Protein AF-B0XLN5-F1 (afdb_monomer)

Solvent-accessible surface area (backbone atoms only — not comparable to full-atom values): 10573 Å² total; per-residue (Å²): 137,91,81,89,83,85,83,87,78,80,90,74,92,75,86,76,77,90,70,95,70,86,78,86,70,82,76,74,78,75,80,74,68,80,79,77,82,60,81,77,62,86,59,53,99,56,68,12,74,90,28,77,62,32,32,32,46,56,42,54,36,22,39,23,48,15,54,87,43,38,68,45,84,66,38,72,38,52,72,85,19,41,14,26,28,77,42,96,88,76,28,31,47,64,28,66,40,49,32,87,88,41,62,81,46,66,78,57,90,73,46,91,51,63,35,50,37,75,36,63,89,41,54,41,28,31,30,42,19,40,95,82,41,48,67,43,82,47,72,43,61,94,69,26,28,58,44,81,43,102,56,55,86,43,78,45,66,42,54,73,81,67,66,76,79,79,82,82,125

Mean predicted aligned error: 18.27 Å

InterPro domains:
  IPR002557 Chitin binding dom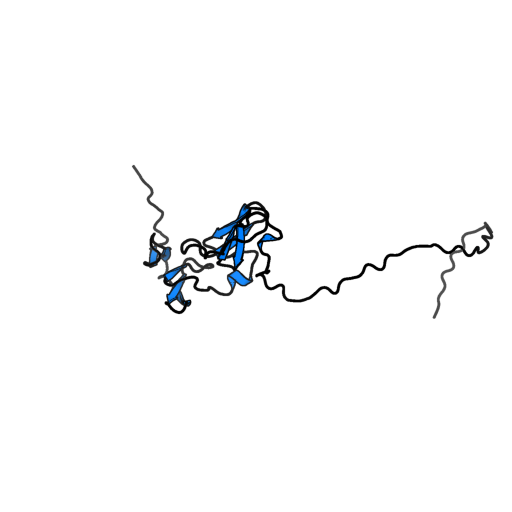ain [PF01607] (111-151)
  IPR002557 Chitin binding domain [PS50940] (108-157)
  IPR002557 Chitin binding domain [SM00494] (109-159)
  IPR036508 Chitin binding domain superfamily [SSF57625] (105-151)

Foldseek 3Di:
DDDDDDDDDDDDDDDDDDDDDDDPPPPPPPPPDPPPPDPPPLQPPQQLPVPEQAKEDNDQFWIFGAHRSDTDPIDGADQCFRGWEADPPHGIDGHLATHPVPVVSQPDDWQPAAAKHARRPDQQKIWGQDRVRDTDIDGDDPQWGWDQDPDRRDIDTDGPPPDPDPPDD

Sequence (169 aa):
MRQLVAVIFGVLCVAIATTSGQVLGSDDPGEVEPGDSTPENPFDENACEKSENVPVCTDCTKITVCLNKKALPAKSCPADAPYCISSLDSGAYCSGQPDPERQQCQDKFQCTSEGYFPDPNDCHYYYLCDSSLKPSKYDCMPGYVFDLKTNAASARCLPTTAKAGLLQV

Organism: Culex quinquefasciatus (NCBI:txid7176)

Secondary structure (DSSP, 8-state):
-----------------------------------------SS-TTTTSS-SSSEEEEETTEEEEEETTEEPPPEEPPTTS-EEE--TTT--EEESS--TT-GGGTS----SSSEEEE-SS-TTEEEEE-TT--EEEEEPPTTEEEEE-SSTT-EEEEETT--S-----

pLDDT: mean 71.6, std 17.81, range [35.16, 92.69]

Structure (mmCIF, N/CA/C/O backbone):
data_AF-B0XLN5-F1
#
_entry.id   AF-B0XLN5-F1
#
loop_
_atom_site.group_PDB
_atom_site.id
_atom_site.type_symbol
_atom_site.label_atom_id
_atom_site.label_alt_id
_atom_site.label_comp_id
_atom_site.label_asym_id
_atom_site.label_entity_id
_atom_site.label_seq_id
_atom_site.pdbx_PDB_ins_code
_atom_site.Cartn_x
_atom_site.Cartn_y
_atom_site.Cartn_z
_atom_site.occupancy
_atom_site.B_iso_or_equiv
_atom_site.auth_seq_id
_atom_site.auth_comp_id
_atom_site.auth_asym_id
_atom_site.auth_atom_id
_atom_site.pdbx_PDB_model_num
ATOM 1 N N . MET A 1 1 ? 57.997 -28.698 21.925 1.00 44.09 1 MET A N 1
ATOM 2 C CA . MET A 1 1 ? 58.491 -30.010 22.406 1.00 44.09 1 MET A CA 1
ATOM 3 C C . MET A 1 1 ? 57.649 -31.100 21.732 1.00 44.09 1 MET A C 1
ATOM 5 O O . MET A 1 1 ? 56.595 -31.425 22.239 1.00 44.09 1 MET A O 1
ATOM 9 N N . ARG A 1 2 ? 57.809 -31.361 20.426 1.00 39.28 2 ARG A N 1
ATOM 10 C CA . ARG A 1 2 ? 58.615 -32.436 19.795 1.00 39.28 2 ARG A CA 1
ATOM 11 C C . ARG A 1 2 ? 58.443 -33.839 20.421 1.00 39.28 2 ARG A C 1
ATOM 13 O O . ARG A 1 2 ? 59.247 -34.225 21.257 1.00 39.28 2 ARG A O 1
ATOM 20 N N . GLN A 1 3 ? 57.460 -34.597 19.927 1.00 41.56 3 GLN A N 1
ATOM 21 C CA . GLN A 1 3 ? 57.461 -36.069 19.805 1.00 41.56 3 GLN A CA 1
ATOM 22 C C . GLN A 1 3 ? 56.827 -36.378 18.427 1.00 41.56 3 GLN A C 1
ATOM 24 O O . GLN A 1 3 ? 55.703 -35.954 18.195 1.00 41.56 3 GLN A O 1
ATOM 29 N N . LEU A 1 4 ? 57.559 -36.736 17.362 1.00 46.72 4 LEU A N 1
ATOM 30 C CA . LEU A 1 4 ? 58.177 -38.026 16.994 1.00 46.72 4 LEU A CA 1
ATOM 31 C C . LEU A 1 4 ? 57.186 -39.199 16.910 1.00 46.72 4 LEU A C 1
ATOM 33 O O . LEU A 1 4 ? 57.034 -39.961 17.855 1.00 46.72 4 LEU A O 1
ATOM 37 N N . VAL A 1 5 ? 56.602 -39.389 15.723 1.00 39.09 5 VAL A N 1
ATOM 38 C CA . VAL A 1 5 ? 56.210 -40.718 15.236 1.00 39.09 5 VAL A CA 1
ATOM 39 C C . VAL A 1 5 ? 56.888 -40.917 13.883 1.00 39.09 5 VAL A C 1
ATOM 41 O O . VAL A 1 5 ? 56.496 -40.334 12.877 1.00 39.09 5 VAL A O 1
ATOM 44 N N . ALA A 1 6 ? 57.968 -41.695 13.895 1.00 46.38 6 ALA A N 1
ATOM 45 C CA . ALA A 1 6 ? 58.630 -42.193 12.701 1.00 46.38 6 ALA A CA 1
ATOM 46 C C . ALA A 1 6 ? 57.942 -43.505 12.307 1.00 46.38 6 ALA A C 1
ATOM 48 O O . ALA A 1 6 ? 58.051 -44.494 13.030 1.00 46.38 6 ALA A O 1
ATOM 49 N N . VAL A 1 7 ? 57.221 -43.516 11.186 1.00 48.00 7 VAL A N 1
ATOM 50 C CA . VAL A 1 7 ? 56.741 -44.765 10.585 1.00 48.00 7 VAL A CA 1
ATOM 51 C C . VAL A 1 7 ? 57.758 -45.194 9.539 1.00 48.00 7 VAL A C 1
ATOM 53 O O . VAL A 1 7 ? 57.965 -44.534 8.524 1.00 48.00 7 VAL A O 1
ATOM 56 N N . ILE A 1 8 ? 58.426 -46.295 9.856 1.00 52.59 8 ILE A N 1
ATOM 57 C CA . ILE A 1 8 ? 59.410 -46.982 9.031 1.00 52.59 8 ILE A CA 1
ATOM 58 C C . ILE A 1 8 ? 58.643 -47.721 7.930 1.00 52.59 8 ILE A C 1
ATOM 60 O O . ILE A 1 8 ? 57.995 -48.725 8.209 1.00 52.59 8 ILE A O 1
ATOM 64 N N . PHE A 1 9 ? 58.727 -47.246 6.687 1.00 48.03 9 PHE A N 1
ATOM 65 C CA . PHE A 1 9 ? 58.411 -48.056 5.510 1.00 48.03 9 PHE A CA 1
ATOM 66 C C . PHE A 1 9 ? 59.705 -48.391 4.776 1.00 48.03 9 PHE A C 1
ATOM 68 O O . PHE A 1 9 ? 60.536 -47.528 4.497 1.00 48.03 9 PHE A O 1
ATOM 75 N N . GLY A 1 10 ? 59.895 -49.690 4.568 1.00 45.22 10 GLY A N 1
ATOM 76 C CA . GLY A 1 10 ? 61.124 -50.279 4.080 1.00 45.22 10 GLY A CA 1
ATOM 77 C C . GLY A 1 10 ? 61.453 -49.936 2.630 1.00 45.22 10 GLY A C 1
ATOM 78 O O . GLY A 1 10 ? 60.583 -49.786 1.783 1.00 45.22 10 GLY A O 1
ATOM 79 N N . VAL A 1 11 ? 62.762 -49.899 2.384 1.00 56.53 11 VAL A N 1
ATOM 80 C CA . VAL A 1 11 ? 63.429 -50.338 1.152 1.00 56.53 11 VAL A CA 1
ATOM 81 C C . VAL A 1 11 ? 62.857 -49.772 -0.155 1.00 56.53 11 VAL A C 1
ATOM 83 O O . VAL A 1 11 ? 62.270 -50.496 -0.949 1.00 56.53 11 VAL A O 1
ATOM 86 N N . LEU A 1 12 ? 63.150 -48.498 -0.430 1.00 43.19 12 LEU A N 1
ATOM 87 C CA . LEU A 1 12 ? 63.683 -48.073 -1.732 1.00 43.19 12 LEU A CA 1
ATOM 88 C C . LEU A 1 12 ? 64.297 -46.669 -1.598 1.00 43.19 12 LEU A C 1
ATOM 90 O O . LEU A 1 12 ? 63.592 -45.669 -1.485 1.00 43.19 12 LEU A O 1
ATOM 94 N N . CYS A 1 13 ? 65.629 -46.586 -1.600 1.00 44.50 13 CYS A N 1
ATOM 95 C CA . CYS A 1 13 ? 66.336 -45.319 -1.766 1.00 44.50 13 CYS A CA 1
ATOM 96 C C . CYS A 1 13 ? 66.153 -44.841 -3.209 1.00 44.50 13 CYS A C 1
ATOM 98 O O . CYS A 1 13 ? 66.935 -45.207 -4.083 1.00 44.50 13 CYS A O 1
ATOM 100 N N . VAL A 1 14 ? 65.143 -44.011 -3.465 1.00 43.16 14 VAL A N 1
ATOM 101 C CA . VAL A 1 14 ? 65.155 -43.136 -4.640 1.00 43.16 14 VAL A CA 1
ATOM 102 C C . VAL A 1 14 ? 65.643 -41.773 -4.176 1.00 43.16 14 VAL A C 1
ATOM 104 O O . VAL A 1 14 ? 64.923 -41.009 -3.537 1.00 43.16 14 VAL A O 1
ATOM 107 N N . ALA A 1 15 ? 66.909 -41.494 -4.474 1.00 50.25 15 ALA A N 1
ATOM 108 C CA . ALA A 1 15 ? 67.461 -40.155 -4.410 1.00 50.25 15 ALA A CA 1
ATOM 109 C C . ALA A 1 15 ? 66.799 -39.319 -5.513 1.00 50.25 15 ALA A C 1
ATOM 111 O O . ALA A 1 15 ? 67.153 -39.451 -6.682 1.00 50.25 15 ALA A O 1
ATOM 112 N N . ILE A 1 16 ? 65.831 -38.477 -5.155 1.00 49.69 16 ILE A N 1
ATOM 113 C CA . ILE A 1 16 ? 65.377 -37.401 -6.040 1.00 49.69 16 ILE A CA 1
ATOM 114 C C . ILE A 1 16 ? 66.111 -36.134 -5.622 1.00 49.69 16 ILE A C 1
ATOM 116 O O . ILE A 1 16 ? 65.885 -35.572 -4.551 1.00 49.69 16 ILE A O 1
ATOM 120 N N . ALA A 1 17 ? 67.068 -35.758 -6.466 1.00 47.75 17 ALA A N 1
ATOM 121 C CA . ALA A 1 17 ? 67.821 -34.524 -6.378 1.00 47.75 17 ALA A CA 1
ATOM 122 C C . ALA A 1 17 ? 66.868 -33.323 -6.442 1.00 47.75 17 ALA A C 1
ATOM 124 O O . ALA A 1 17 ? 65.958 -33.269 -7.268 1.00 47.75 17 ALA A O 1
ATOM 125 N N . THR A 1 18 ? 67.101 -32.348 -5.571 1.00 53.38 18 THR A N 1
ATOM 126 C CA . THR A 1 18 ? 66.442 -31.045 -5.590 1.00 53.38 18 THR A CA 1
ATOM 127 C C . THR A 1 18 ? 66.794 -30.313 -6.884 1.00 53.38 18 THR A C 1
ATOM 129 O O . THR A 1 18 ? 67.916 -29.830 -7.034 1.00 53.38 18 THR A O 1
ATOM 132 N N . THR A 1 19 ? 65.847 -30.202 -7.811 1.00 49.62 19 THR A N 1
ATOM 133 C CA . THR A 1 19 ? 65.904 -29.199 -8.877 1.00 49.62 19 THR A CA 1
ATOM 134 C C . THR A 1 19 ? 64.980 -28.057 -8.498 1.00 49.62 19 THR A C 1
ATOM 136 O O . THR A 1 19 ? 63.770 -28.245 -8.385 1.00 49.62 19 THR A O 1
ATOM 139 N N . SER A 1 20 ? 65.562 -26.878 -8.294 1.00 60.34 20 SER A N 1
ATOM 140 C CA . SER A 1 20 ? 64.850 -25.607 -8.238 1.00 60.34 20 SER A CA 1
ATOM 141 C C . SER A 1 20 ? 63.997 -25.453 -9.499 1.00 60.34 20 SER A C 1
ATOM 143 O O . SER A 1 20 ? 64.508 -25.120 -10.563 1.00 60.34 20 SER A O 1
ATOM 145 N N . GLY A 1 21 ? 62.705 -25.744 -9.384 1.00 49.94 21 GLY A N 1
ATOM 146 C CA . GLY A 1 21 ? 61.692 -25.438 -10.382 1.00 49.94 21 GLY A CA 1
ATOM 147 C C . GLY A 1 21 ? 60.749 -24.410 -9.782 1.00 49.94 21 GLY A C 1
ATOM 148 O O . GLY A 1 21 ? 59.968 -24.738 -8.893 1.00 49.94 21 GLY A O 1
ATOM 149 N N . GLN A 1 22 ? 60.857 -23.158 -10.224 1.00 48.91 22 GLN A N 1
ATOM 150 C CA . GLN A 1 22 ? 59.862 -22.132 -9.931 1.00 48.91 22 GLN A CA 1
ATOM 151 C C . GLN A 1 22 ? 58.553 -22.548 -10.605 1.00 48.91 22 GLN A C 1
ATOM 153 O O . GLN A 1 22 ? 58.438 -22.515 -11.829 1.00 48.91 22 GLN A O 1
ATOM 158 N N . VAL A 1 23 ? 57.575 -22.964 -9.806 1.00 50.09 23 VAL A N 1
ATOM 159 C CA . VAL A 1 23 ? 56.186 -23.046 -10.249 1.00 50.09 23 VAL A CA 1
ATOM 160 C C . VAL A 1 23 ? 55.702 -21.601 -10.331 1.00 50.09 23 VAL A C 1
ATOM 162 O O . VAL A 1 23 ? 55.523 -20.949 -9.306 1.00 50.09 23 VAL A O 1
ATOM 165 N N . LEU A 1 24 ? 55.548 -21.073 -11.547 1.00 49.41 24 LEU A N 1
ATOM 166 C CA . LEU A 1 24 ? 54.731 -19.885 -11.793 1.00 49.41 24 LEU A CA 1
ATOM 167 C C . LEU A 1 24 ? 53.267 -20.304 -11.616 1.00 49.41 24 LEU A C 1
ATOM 169 O O . LEU A 1 24 ? 52.559 -20.574 -12.582 1.00 49.41 24 LEU A O 1
ATOM 173 N N . GLY A 1 25 ? 52.855 -20.441 -10.357 1.00 41.78 25 GLY A N 1
ATOM 174 C CA . GLY A 1 25 ? 51.463 -20.317 -9.963 1.00 41.78 25 GLY A CA 1
ATOM 175 C C . GLY A 1 25 ? 51.177 -18.828 -9.867 1.00 41.78 25 GLY A C 1
ATOM 176 O O . GLY A 1 25 ? 51.627 -18.165 -8.937 1.00 41.78 25 GLY A O 1
ATOM 177 N N . SER A 1 26 ? 50.504 -18.282 -10.873 1.00 45.06 26 SER A N 1
ATOM 178 C CA . SER A 1 26 ? 49.797 -17.015 -10.728 1.00 45.06 26 SER A CA 1
ATOM 179 C C . SER A 1 26 ? 48.542 -17.306 -9.912 1.00 45.06 26 SER A C 1
ATOM 181 O O . SER A 1 26 ? 47.457 -17.459 -10.463 1.00 45.06 26 SER A O 1
ATOM 183 N N . ASP A 1 27 ? 48.721 -17.477 -8.603 1.00 46.44 27 ASP A N 1
ATOM 184 C CA . ASP A 1 27 ? 47.653 -17.279 -7.637 1.00 46.44 27 ASP A CA 1
ATOM 185 C C . ASP A 1 27 ? 47.281 -15.798 -7.726 1.00 46.44 27 ASP A C 1
ATOM 187 O O . ASP A 1 27 ? 48.003 -14.928 -7.242 1.00 46.44 27 ASP A O 1
ATOM 191 N N . ASP A 1 28 ? 46.208 -15.532 -8.464 1.00 52.78 28 ASP A N 1
ATOM 192 C CA . ASP A 1 28 ? 45.502 -14.260 -8.488 1.00 52.78 28 ASP A CA 1
ATOM 193 C C . ASP A 1 28 ? 45.089 -13.935 -7.042 1.00 52.78 28 ASP A C 1
ATOM 195 O O . ASP A 1 28 ? 44.289 -14.677 -6.456 1.00 52.78 28 ASP A O 1
ATOM 199 N N . PRO A 1 29 ? 45.653 -12.898 -6.397 1.00 50.31 29 PRO A N 1
ATOM 200 C CA . PRO A 1 29 ? 45.063 -12.392 -5.180 1.00 50.31 29 PRO A CA 1
ATOM 201 C C . PRO A 1 29 ? 43.781 -11.702 -5.616 1.00 50.31 29 PRO A C 1
ATOM 203 O O . PRO A 1 29 ? 43.812 -10.537 -6.004 1.00 50.31 29 PRO A O 1
ATOM 206 N N . GLY A 1 30 ? 42.678 -12.452 -5.572 1.00 43.38 30 GLY A N 1
ATOM 207 C CA . GLY A 1 30 ? 41.348 -11.897 -5.728 1.00 43.38 30 GLY A CA 1
ATOM 208 C C . GLY A 1 30 ? 41.269 -10.641 -4.877 1.00 43.38 30 GLY A C 1
ATOM 209 O O . GLY A 1 30 ? 41.401 -10.697 -3.649 1.00 43.38 30 GLY A O 1
ATOM 210 N N . GLU A 1 31 ? 41.144 -9.505 -5.552 1.00 43.56 31 GLU A N 1
ATOM 211 C CA . GLU A 1 31 ? 40.835 -8.236 -4.929 1.00 43.56 31 GLU A CA 1
ATOM 212 C C . GLU A 1 31 ? 39.477 -8.432 -4.263 1.00 43.56 31 GLU A C 1
ATOM 214 O O . GLU A 1 31 ? 38.422 -8.429 -4.897 1.00 43.56 31 GLU A O 1
ATOM 219 N N . VAL A 1 32 ? 39.512 -8.711 -2.961 1.00 46.88 32 VAL A N 1
ATOM 220 C CA . VAL A 1 32 ? 38.350 -8.557 -2.103 1.00 46.88 32 VAL A CA 1
ATOM 221 C C . VAL A 1 32 ? 38.109 -7.058 -2.069 1.00 46.88 32 VAL A C 1
ATOM 223 O O . VAL A 1 32 ? 38.709 -6.337 -1.270 1.00 46.88 32 VAL A O 1
ATOM 226 N N . GLU A 1 33 ? 37.275 -6.604 -3.003 1.00 49.53 33 GLU A N 1
ATOM 227 C CA . GLU A 1 33 ? 36.574 -5.331 -2.920 1.00 49.53 33 GLU A CA 1
ATOM 228 C C . GLU A 1 33 ? 36.123 -5.165 -1.460 1.00 49.53 33 GLU A C 1
ATOM 230 O O . GLU A 1 33 ? 35.537 -6.100 -0.893 1.00 49.53 33 GLU A O 1
ATOM 235 N N . PRO A 1 34 ? 36.424 -4.035 -0.799 1.00 50.06 34 PRO A N 1
ATOM 236 C CA . PRO A 1 34 ? 35.888 -3.775 0.521 1.00 50.06 34 PRO A CA 1
ATOM 237 C C . PRO A 1 34 ? 34.370 -3.815 0.388 1.00 50.06 34 PRO A C 1
ATOM 239 O O . PRO A 1 34 ? 33.779 -2.939 -0.238 1.00 50.06 34 PRO A O 1
ATOM 242 N N . GLY A 1 35 ? 33.753 -4.864 0.933 1.00 47.34 35 GLY A N 1
ATOM 243 C CA . GLY A 1 35 ? 32.311 -4.951 1.061 1.00 47.34 35 GLY A CA 1
ATOM 244 C C . GLY A 1 35 ? 31.849 -3.731 1.837 1.00 47.34 35 GLY A C 1
ATOM 245 O O . GLY A 1 35 ? 32.051 -3.648 3.053 1.00 47.34 35 GLY A O 1
ATOM 246 N N . ASP A 1 36 ? 31.296 -2.771 1.103 1.00 35.16 36 ASP A N 1
ATOM 247 C CA . ASP A 1 36 ? 30.629 -1.605 1.640 1.00 35.16 36 ASP A CA 1
ATOM 248 C C . ASP A 1 36 ? 29.460 -2.117 2.475 1.00 35.16 36 ASP A C 1
ATOM 250 O O . ASP A 1 36 ? 28.407 -2.507 1.985 1.00 35.16 36 ASP A O 1
ATOM 254 N N . SER A 1 37 ? 29.700 -2.197 3.775 1.00 45.50 37 SER A N 1
ATOM 255 C CA . SER A 1 37 ? 28.679 -2.428 4.781 1.00 45.50 37 SER A CA 1
ATOM 256 C C . SER A 1 37 ? 28.028 -1.085 5.080 1.00 45.50 37 SER A C 1
ATOM 258 O O . SER A 1 37 ? 28.049 -0.591 6.207 1.00 45.50 37 SER A O 1
ATOM 260 N N . THR A 1 38 ? 27.443 -0.473 4.053 1.00 43.06 38 THR A N 1
ATOM 261 C CA . THR A 1 38 ? 26.298 0.388 4.293 1.00 43.06 38 THR A CA 1
ATOM 262 C C . THR A 1 38 ? 25.100 -0.529 4.556 1.00 43.06 38 THR A C 1
ATOM 264 O O . THR A 1 38 ? 24.986 -1.596 3.951 1.00 43.06 38 THR A O 1
ATOM 267 N N . PRO A 1 39 ? 24.203 -0.199 5.500 1.00 43.12 39 PRO A N 1
ATOM 268 C CA . PRO A 1 39 ? 22.867 -0.768 5.462 1.00 43.12 39 PRO A CA 1
ATOM 269 C C . PRO A 1 39 ? 22.317 -0.348 4.104 1.00 43.12 39 PRO A C 1
ATOM 271 O O . PRO A 1 39 ? 22.085 0.847 3.913 1.00 43.12 39 PRO A O 1
ATOM 274 N N . GLU A 1 40 ? 22.222 -1.285 3.159 1.00 42.91 40 GLU A N 1
ATOM 275 C CA . GLU A 1 40 ? 21.665 -1.038 1.833 1.00 42.91 40 GLU A CA 1
ATOM 276 C C . GLU A 1 40 ? 20.337 -0.321 2.056 1.00 42.91 40 GLU A C 1
ATOM 278 O O . GLU A 1 40 ? 19.385 -0.897 2.589 1.00 42.91 40 GLU A O 1
ATOM 283 N N . ASN A 1 41 ? 20.301 0.982 1.772 1.00 49.59 41 ASN A N 1
ATOM 284 C CA . ASN A 1 41 ? 19.059 1.724 1.835 1.00 49.59 41 ASN A CA 1
ATOM 285 C C . ASN A 1 41 ? 18.156 1.027 0.807 1.00 49.59 41 ASN A C 1
ATOM 287 O O . ASN A 1 41 ? 18.516 1.025 -0.367 1.00 49.59 41 ASN A O 1
ATOM 291 N N . PRO A 1 42 ? 17.004 0.444 1.186 1.00 53.81 42 PRO A N 1
ATOM 292 C CA . PRO A 1 42 ? 16.167 -0.400 0.310 1.00 53.81 42 PRO A CA 1
ATOM 293 C C . PRO A 1 42 ? 15.504 0.338 -0.869 1.00 53.81 42 PRO A C 1
ATOM 295 O O . PRO A 1 42 ? 14.564 -0.170 -1.485 1.00 53.81 42 PRO A O 1
ATOM 298 N N . PHE A 1 43 ? 15.966 1.557 -1.115 1.00 53.25 43 PHE A N 1
ATOM 299 C CA . PHE A 1 43 ? 15.506 2.581 -2.030 1.00 53.25 43 PHE A CA 1
ATOM 300 C C . PHE A 1 43 ? 16.669 2.930 -2.960 1.00 53.25 43 PHE A C 1
ATOM 302 O O . PHE A 1 43 ? 17.081 4.086 -3.044 1.00 53.25 43 PHE A O 1
ATOM 309 N N . ASP A 1 44 ? 17.258 1.909 -3.581 1.00 56.03 44 ASP A N 1
ATOM 310 C CA . ASP A 1 44 ? 18.330 2.076 -4.553 1.00 56.03 44 ASP A CA 1
ATOM 311 C C . ASP A 1 44 ? 17.921 3.087 -5.625 1.00 56.03 44 ASP A C 1
ATOM 313 O O . ASP A 1 44 ? 16.817 3.033 -6.183 1.00 56.03 44 ASP A O 1
ATOM 317 N N . GLU A 1 45 ? 18.857 3.977 -5.950 1.00 59.56 45 GLU A N 1
ATOM 318 C CA . GLU A 1 45 ? 18.737 4.982 -7.009 1.00 59.56 45 GLU A CA 1
ATOM 319 C C . GLU A 1 45 ? 18.374 4.338 -8.363 1.00 59.56 45 GLU A C 1
ATOM 321 O O . GLU A 1 45 ? 17.791 4.995 -9.224 1.00 59.56 45 GLU A O 1
ATOM 326 N N . ASN A 1 46 ? 18.578 3.019 -8.498 1.00 62.81 46 ASN A N 1
ATOM 327 C CA . ASN A 1 46 ? 18.233 2.229 -9.669 1.00 62.81 46 ASN A CA 1
ATOM 328 C C . ASN A 1 46 ? 17.352 0.997 -9.367 1.00 62.81 46 ASN A C 1
ATOM 330 O O . ASN A 1 46 ? 17.678 -0.131 -9.733 1.00 62.81 46 ASN A O 1
ATOM 334 N N . ALA A 1 47 ? 16.147 1.213 -8.827 1.00 73.75 47 ALA A N 1
ATOM 335 C CA . ALA A 1 47 ? 15.112 0.173 -8.665 1.00 73.75 47 ALA A CA 1
ATOM 336 C C . ALA A 1 47 ? 14.849 -0.696 -9.928 1.00 73.75 47 ALA A C 1
ATOM 338 O O . ALA A 1 47 ? 14.345 -1.812 -9.827 1.00 73.75 47 ALA A O 1
ATOM 339 N N . CYS A 1 48 ? 15.203 -0.205 -11.120 1.00 85.94 48 CYS A N 1
ATOM 340 C CA . CYS A 1 48 ? 15.022 -0.881 -12.406 1.00 85.94 48 CYS A CA 1
ATOM 341 C C . CYS A 1 48 ? 16.285 -1.528 -13.001 1.00 85.94 48 CYS A C 1
ATOM 343 O O . CYS A 1 48 ? 16.228 -2.043 -14.116 1.00 85.94 48 CYS A O 1
ATOM 345 N N . GLU A 1 49 ? 17.420 -1.535 -12.300 1.00 81.56 49 GLU A N 1
ATOM 346 C CA . GLU A 1 49 ? 18.662 -2.143 -12.806 1.00 81.56 49 GLU A CA 1
ATOM 347 C C . GLU A 1 49 ? 18.535 -3.649 -13.043 1.00 81.56 49 GLU A C 1
ATOM 349 O O . GLU A 1 49 ? 19.036 -4.180 -14.037 1.00 81.56 49 GLU A O 1
ATOM 354 N N . LYS A 1 50 ? 17.832 -4.321 -12.128 1.00 75.62 50 LYS A N 1
ATOM 355 C CA . LYS A 1 50 ? 17.654 -5.778 -12.101 1.00 75.62 50 LYS A CA 1
ATOM 356 C C . LYS A 1 50 ? 16.354 -6.230 -12.785 1.00 75.62 50 LYS A C 1
ATOM 358 O O . LYS A 1 50 ? 16.112 -7.426 -12.898 1.00 75.62 50 LYS A O 1
ATOM 363 N N . SER A 1 51 ? 15.545 -5.282 -13.265 1.00 79.88 51 SER A 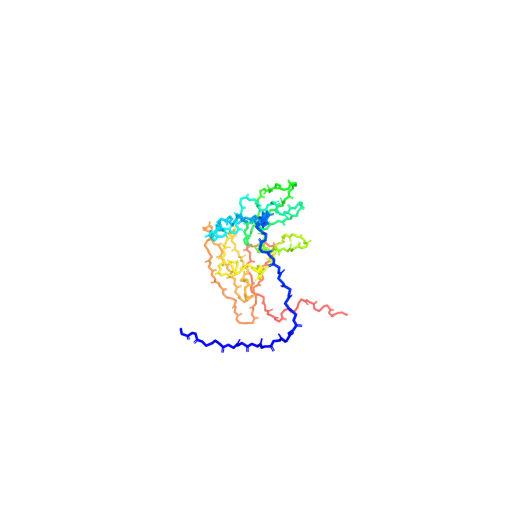N 1
ATOM 364 C CA . SER A 1 51 ? 14.163 -5.502 -13.701 1.00 79.88 51 SER A CA 1
ATOM 365 C C . SER A 1 51 ? 13.913 -4.911 -15.088 1.00 79.88 51 SER A C 1
ATOM 367 O O . SER A 1 51 ? 13.812 -3.695 -15.264 1.00 79.88 51 SER A O 1
ATOM 369 N N . GLU A 1 52 ? 13.774 -5.774 -16.096 1.00 83.00 52 GLU A N 1
ATOM 370 C CA . GLU A 1 52 ? 13.482 -5.361 -17.469 1.00 83.00 52 GLU A CA 1
ATOM 371 C C . GLU A 1 52 ? 11.979 -5.465 -17.760 1.00 83.00 52 GLU A C 1
ATOM 373 O O . GLU A 1 52 ? 11.424 -6.553 -17.868 1.00 83.00 52 GLU A O 1
ATOM 378 N N . ASN A 1 53 ? 11.316 -4.313 -17.894 1.00 87.50 53 ASN A N 1
ATOM 379 C CA . ASN A 1 53 ? 9.888 -4.195 -18.224 1.00 87.50 53 ASN A CA 1
ATOM 380 C C . ASN A 1 53 ? 8.902 -4.767 -17.184 1.00 87.50 53 ASN A C 1
ATOM 382 O O . ASN A 1 53 ? 7.728 -4.962 -17.495 1.00 87.50 53 ASN A O 1
ATOM 386 N N . VAL A 1 54 ? 9.350 -4.986 -15.944 1.00 89.62 54 VAL A N 1
ATOM 387 C CA . VAL A 1 54 ? 8.507 -5.427 -14.820 1.00 89.62 54 VAL A CA 1
ATOM 388 C C . VAL A 1 54 ? 8.367 -4.327 -13.760 1.00 89.62 54 VAL A C 1
ATOM 390 O O . VAL A 1 54 ? 9.269 -3.496 -13.612 1.00 89.62 54 VAL A O 1
ATOM 393 N N . PRO A 1 55 ? 7.238 -4.265 -13.034 1.00 91.88 55 PRO A N 1
ATOM 394 C CA . PRO A 1 55 ? 7.078 -3.335 -11.925 1.00 91.88 55 PRO A CA 1
ATOM 395 C C . PRO A 1 55 ? 7.991 -3.690 -10.748 1.00 91.88 55 PRO A C 1
ATOM 397 O O . PRO A 1 55 ? 8.299 -4.857 -10.514 1.00 91.88 55 PRO A O 1
ATOM 400 N N . VAL A 1 56 ? 8.393 -2.680 -9.983 1.00 91.69 56 VAL A N 1
ATOM 401 C CA . VAL A 1 56 ? 9.228 -2.816 -8.784 1.00 91.69 56 VAL A CA 1
ATOM 402 C C . VAL A 1 56 ? 8.705 -1.922 -7.664 1.00 91.69 56 VAL A C 1
ATOM 404 O O . VAL A 1 56 ? 8.126 -0.858 -7.912 1.00 91.69 56 VAL A O 1
ATOM 407 N N . CYS A 1 57 ? 8.916 -2.351 -6.422 1.00 90.44 57 CYS A N 1
ATOM 408 C CA . CYS A 1 57 ? 8.633 -1.523 -5.259 1.00 90.44 57 CYS A CA 1
ATOM 409 C C . CYS A 1 57 ? 9.747 -0.497 -5.088 1.00 90.44 57 CYS A C 1
ATOM 411 O O . CYS A 1 57 ? 10.915 -0.862 -4.970 1.00 90.44 57 CYS A O 1
ATOM 413 N N . THR A 1 58 ? 9.382 0.782 -5.053 1.00 87.38 58 THR A N 1
ATOM 414 C CA . THR A 1 58 ? 10.309 1.845 -4.647 1.00 87.38 58 THR A CA 1
ATOM 415 C C . THR A 1 58 ? 10.268 2.073 -3.145 1.00 87.38 58 THR A C 1
ATOM 417 O O . THR A 1 58 ? 11.222 2.594 -2.610 1.00 87.38 58 THR A O 1
ATOM 420 N N . ASP A 1 59 ? 9.158 1.728 -2.487 1.00 84.62 59 ASP A N 1
ATOM 421 C CA . ASP A 1 59 ? 8.950 1.749 -1.032 1.00 84.62 59 ASP A CA 1
ATOM 422 C C . ASP A 1 59 ? 7.936 0.644 -0.686 1.00 84.62 59 ASP A C 1
ATOM 424 O O . ASP A 1 59 ? 7.289 0.095 -1.578 1.00 84.62 59 ASP A O 1
ATOM 428 N N . CYS A 1 60 ? 7.691 0.402 0.596 1.00 86.69 60 CYS A N 1
ATOM 429 C CA . CYS A 1 60 ? 6.603 -0.411 1.126 1.00 86.69 60 CYS A CA 1
ATOM 430 C C . CYS A 1 60 ? 5.216 -0.009 0.607 1.00 86.69 60 CYS A C 1
ATOM 432 O O . CYS A 1 60 ? 4.291 -0.803 0.710 1.00 86.69 60 CYS A O 1
ATOM 434 N N . THR A 1 61 ? 5.039 1.206 0.078 1.00 85.12 61 THR A N 1
ATOM 435 C CA . THR A 1 61 ? 3.735 1.724 -0.374 1.00 85.12 61 THR A CA 1
ATOM 436 C C . THR A 1 61 ? 3.754 2.339 -1.770 1.00 85.12 61 THR A C 1
ATOM 438 O O . THR A 1 61 ? 2.743 2.867 -2.237 1.00 85.12 61 THR A O 1
ATOM 441 N N . LYS A 1 62 ? 4.901 2.307 -2.453 1.00 88.69 62 LYS A N 1
ATOM 442 C CA . LYS A 1 62 ? 5.072 2.933 -3.765 1.00 88.69 62 LYS A CA 1
ATOM 443 C C . LYS A 1 62 ? 5.589 1.927 -4.773 1.00 88.69 62 LYS A C 1
ATOM 445 O O . LYS A 1 62 ? 6.572 1.231 -4.527 1.00 88.69 62 LYS A O 1
ATOM 450 N N . ILE A 1 63 ? 4.943 1.918 -5.927 1.00 90.69 63 ILE A N 1
ATOM 451 C CA . ILE A 1 63 ? 5.238 1.041 -7.050 1.00 90.69 63 ILE A CA 1
ATOM 452 C C . ILE A 1 63 ? 5.647 1.883 -8.257 1.00 90.69 63 ILE A C 1
ATOM 454 O O . ILE A 1 63 ? 5.069 2.940 -8.530 1.00 90.69 63 ILE A O 1
ATOM 458 N N . THR A 1 64 ? 6.643 1.418 -9.002 1.00 92.62 64 THR A N 1
ATOM 459 C CA . THR A 1 64 ? 6.989 1.980 -10.308 1.00 92.62 64 THR A CA 1
ATOM 460 C C . THR A 1 64 ? 7.061 0.891 -11.363 1.00 92.62 64 THR A C 1
ATOM 462 O O . THR A 1 64 ? 7.327 -0.268 -11.060 1.00 92.62 64 THR A O 1
ATOM 465 N N . VAL A 1 65 ? 6.815 1.271 -12.612 1.00 92.12 65 VAL A N 1
ATOM 466 C CA . VAL A 1 65 ? 7.002 0.402 -13.771 1.00 92.12 65 VAL A CA 1
ATOM 467 C C . VAL A 1 65 ? 8.350 0.729 -14.388 1.00 92.12 65 VAL A C 1
ATOM 469 O O . VAL A 1 65 ? 8.633 1.888 -14.704 1.00 92.12 65 VAL A O 1
ATOM 472 N N . CYS A 1 66 ? 9.167 -0.299 -14.579 1.00 91.81 66 CYS A N 1
ATOM 473 C CA . CYS A 1 66 ? 10.403 -0.183 -15.330 1.00 91.81 66 CYS A CA 1
ATOM 474 C C . CYS A 1 66 ? 10.101 -0.298 -16.822 1.00 91.81 66 CYS A C 1
ATOM 476 O O . CYS A 1 66 ? 9.365 -1.187 -17.226 1.00 91.81 66 CYS A O 1
ATOM 478 N N . LEU A 1 67 ? 10.679 0.570 -17.648 1.00 90.25 67 LEU A N 1
ATOM 479 C CA . LEU A 1 67 ? 10.670 0.448 -19.107 1.00 90.25 67 LEU A CA 1
ATOM 480 C C . LEU A 1 67 ? 12.103 0.585 -19.607 1.00 90.25 67 LEU A C 1
ATOM 482 O O . LEU A 1 67 ? 12.724 1.623 -19.390 1.00 90.25 67 LEU A O 1
ATOM 486 N N . ASN A 1 68 ? 12.641 -0.448 -20.260 1.00 89.06 68 ASN A N 1
ATOM 487 C CA . ASN A 1 68 ? 14.044 -0.475 -20.708 1.00 89.06 68 ASN A CA 1
ATOM 488 C C . ASN A 1 68 ? 15.035 -0.078 -19.589 1.00 89.06 68 ASN A C 1
ATOM 490 O O . ASN A 1 68 ? 15.869 0.808 -19.777 1.00 89.06 68 ASN A O 1
ATOM 494 N N . LYS A 1 69 ? 14.896 -0.684 -18.398 1.00 87.12 69 LYS A N 1
ATOM 495 C CA . LYS A 1 69 ? 15.685 -0.393 -17.178 1.00 87.12 69 LYS A CA 1
ATOM 496 C C . LYS A 1 69 ? 15.525 1.020 -16.596 1.00 87.12 69 LYS A C 1
ATOM 498 O O . LYS A 1 69 ? 16.219 1.380 -15.652 1.00 87.12 69 LYS A O 1
ATOM 503 N N . LYS A 1 70 ? 14.593 1.826 -17.112 1.00 89.56 70 LYS A N 1
ATOM 504 C CA . LYS A 1 70 ? 14.288 3.161 -16.591 1.00 89.56 70 LYS A CA 1
ATOM 505 C C . LYS A 1 70 ? 13.022 3.139 -15.744 1.00 89.56 70 LYS A C 1
ATOM 507 O O . LYS A 1 70 ? 11.977 2.691 -16.213 1.00 89.56 70 LYS A O 1
ATOM 512 N N . ALA A 1 71 ? 13.103 3.683 -14.532 1.00 89.50 71 ALA A N 1
ATOM 513 C CA . ALA A 1 71 ? 11.941 3.866 -13.673 1.00 89.50 71 ALA A CA 1
ATOM 514 C C . ALA A 1 71 ? 11.038 4.981 -14.212 1.00 89.50 71 ALA A C 1
ATOM 516 O O . ALA A 1 71 ? 11.490 6.090 -14.515 1.00 89.50 71 ALA A O 1
ATOM 517 N N . LEU A 1 72 ? 9.742 4.695 -14.309 1.00 89.25 72 LEU A N 1
ATOM 518 C CA . LEU A 1 72 ? 8.731 5.737 -14.427 1.00 89.25 72 LEU A CA 1
ATOM 519 C C . LEU A 1 72 ? 8.525 6.443 -13.072 1.00 89.25 72 LEU A C 1
ATOM 521 O O . LEU A 1 72 ? 8.990 5.959 -12.036 1.00 89.25 72 LEU A O 1
ATOM 525 N N . PRO A 1 73 ? 7.832 7.596 -13.038 1.00 89.19 73 PRO A N 1
ATOM 526 C CA . PRO A 1 73 ? 7.449 8.214 -11.776 1.00 89.19 73 PRO A CA 1
ATOM 527 C C . PRO A 1 73 ? 6.655 7.229 -10.915 1.00 89.19 73 PRO A C 1
ATOM 529 O O . PRO A 1 73 ? 5.618 6.716 -11.346 1.00 89.19 73 PRO A O 1
ATOM 532 N N . ALA A 1 74 ? 7.157 6.965 -9.710 1.00 89.75 74 ALA A N 1
ATOM 533 C CA . ALA A 1 74 ? 6.513 6.059 -8.775 1.00 89.75 74 ALA A CA 1
ATOM 534 C C . ALA A 1 74 ? 5.127 6.580 -8.382 1.00 89.75 74 ALA A C 1
ATOM 536 O O . ALA A 1 74 ? 4.913 7.786 -8.224 1.00 89.75 74 ALA A O 1
ATOM 537 N N . LYS A 1 75 ? 4.190 5.655 -8.196 1.00 89.62 75 LYS A N 1
ATOM 538 C CA . LYS A 1 75 ? 2.852 5.944 -7.689 1.00 89.62 75 LYS A CA 1
ATOM 539 C C . LYS A 1 75 ? 2.643 5.248 -6.361 1.00 89.62 75 LYS A C 1
ATOM 541 O O . LYS A 1 75 ? 3.150 4.151 -6.143 1.00 89.62 75 LYS A O 1
ATOM 546 N N . SER A 1 76 ? 1.869 5.887 -5.494 1.00 88.12 76 SER A N 1
ATOM 547 C CA . SER A 1 76 ? 1.364 5.235 -4.293 1.00 88.12 76 SER A CA 1
ATOM 548 C C . SER A 1 76 ? 0.417 4.104 -4.688 1.00 88.12 76 SER A C 1
ATOM 550 O O . SER A 1 76 ? -0.396 4.264 -5.604 1.00 88.12 76 SER A O 1
ATOM 552 N N . CYS A 1 77 ? 0.525 2.977 -3.994 1.00 88.69 77 CYS A N 1
ATOM 553 C CA . CYS A 1 77 ? -0.454 1.906 -4.066 1.00 88.69 77 CYS A CA 1
ATOM 554 C C . CYS A 1 77 ? -1.846 2.411 -3.623 1.00 88.69 77 CYS A C 1
ATOM 556 O O . CYS A 1 77 ? -1.944 3.382 -2.862 1.00 88.69 77 CYS A O 1
ATOM 558 N N . PRO A 1 78 ? -2.933 1.812 -4.140 1.00 86.00 78 PRO A N 1
ATOM 559 C CA . PRO A 1 78 ? -4.290 2.261 -3.856 1.00 86.00 78 PRO A CA 1
ATOM 560 C C . PRO A 1 78 ? -4.700 1.923 -2.414 1.00 86.00 78 PRO A C 1
ATOM 562 O O . PRO A 1 78 ? -4.123 1.047 -1.779 1.00 86.00 78 PRO A O 1
ATOM 565 N N . ALA A 1 79 ? -5.704 2.622 -1.882 1.00 75.75 79 ALA A N 1
ATOM 566 C CA . ALA A 1 79 ? -6.084 2.499 -0.472 1.00 75.75 79 ALA A CA 1
ATOM 567 C C . ALA A 1 79 ? -6.626 1.107 -0.089 1.00 75.75 79 ALA A C 1
ATOM 569 O O . ALA A 1 79 ? -6.466 0.687 1.052 1.00 75.75 79 ALA A O 1
ATOM 570 N N . ASP A 1 80 ? -7.244 0.386 -1.029 1.00 75.44 80 ASP A N 1
ATOM 571 C CA . ASP A 1 80 ? -7.720 -0.992 -0.851 1.00 75.44 80 ASP A CA 1
ATOM 572 C C . ASP A 1 80 ? -6.585 -2.032 -0.834 1.00 75.44 80 ASP A C 1
ATOM 574 O O . ASP A 1 80 ? -6.771 -3.137 -0.326 1.00 75.44 80 ASP A O 1
ATOM 578 N N . ALA A 1 81 ? -5.402 -1.667 -1.333 1.00 84.19 81 ALA A N 1
ATOM 579 C CA . ALA A 1 81 ? -4.212 -2.505 -1.358 1.00 84.19 81 ALA A CA 1
ATOM 580 C C . ALA A 1 81 ? -2.949 -1.641 -1.162 1.00 84.19 81 ALA A C 1
ATOM 582 O O . ALA A 1 81 ? -2.198 -1.443 -2.113 1.00 84.19 81 ALA A O 1
ATOM 583 N N . PRO A 1 82 ? -2.718 -1.070 0.036 1.00 82.06 82 PRO A N 1
ATOM 584 C CA . PRO A 1 82 ? -1.753 0.016 0.226 1.00 82.06 82 PRO A CA 1
ATOM 585 C C . PRO A 1 82 ? -0.283 -0.427 0.250 1.00 82.06 82 PRO A C 1
ATOM 587 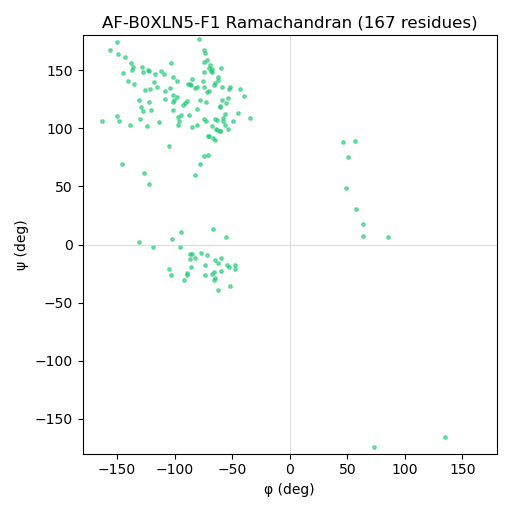O O . PRO A 1 82 ? 0.603 0.430 0.259 1.00 82.06 82 PRO A O 1
ATOM 590 N N . TYR A 1 83 ? -0.002 -1.731 0.246 1.00 87.88 83 TYR A N 1
ATOM 591 C CA . TYR A 1 83 ? 1.348 -2.273 0.385 1.00 87.88 83 TYR A CA 1
ATOM 592 C C . TYR A 1 83 ? 1.910 -2.774 -0.934 1.00 87.88 83 TYR A C 1
ATOM 594 O O . TYR A 1 83 ? 1.246 -3.508 -1.649 1.00 87.88 83 TYR A O 1
ATOM 602 N N . CYS A 1 84 ? 3.155 -2.438 -1.239 1.00 91.19 84 CYS A N 1
ATOM 603 C CA . CYS A 1 84 ? 3.875 -3.002 -2.369 1.00 91.19 84 CYS A CA 1
ATOM 604 C C . CYS A 1 84 ? 4.609 -4.276 -1.937 1.00 91.19 84 CYS A C 1
ATOM 606 O O . CYS A 1 84 ? 5.429 -4.234 -1.020 1.00 91.19 84 CYS A O 1
ATOM 608 N N . ILE A 1 85 ? 4.325 -5.387 -2.614 1.00 91.19 85 ILE A N 1
ATOM 609 C CA . ILE A 1 85 ? 4.995 -6.678 -2.441 1.00 91.19 85 ILE A CA 1
ATOM 610 C C . ILE A 1 85 ? 5.871 -6.932 -3.658 1.00 91.19 85 ILE A C 1
ATOM 612 O O . ILE A 1 85 ? 5.417 -6.781 -4.793 1.00 91.19 85 ILE A O 1
ATOM 616 N N . SER A 1 86 ? 7.122 -7.324 -3.427 1.00 89.62 86 SER A N 1
ATOM 617 C CA . SER A 1 86 ? 8.026 -7.744 -4.499 1.00 89.62 86 SER A CA 1
ATOM 618 C C . SER A 1 86 ? 7.820 -9.229 -4.797 1.00 89.62 86 SER A C 1
ATOM 620 O O . SER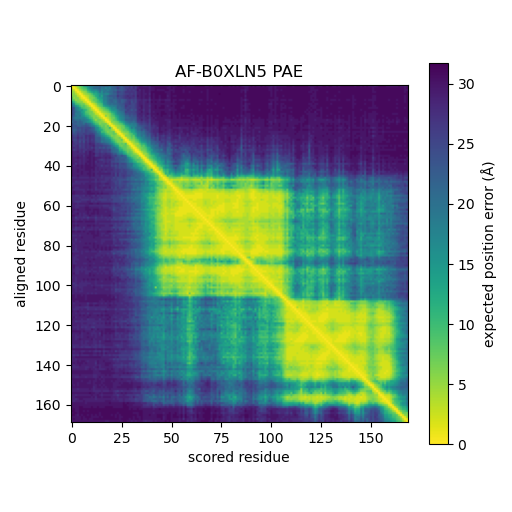 A 1 86 ? 7.671 -10.040 -3.892 1.00 89.62 86 SER A O 1
ATOM 622 N N . SER A 1 87 ? 7.796 -9.621 -6.068 1.00 85.50 87 SER A N 1
ATOM 623 C CA . SER A 1 87 ? 7.772 -11.038 -6.440 1.00 85.50 87 SER A CA 1
ATOM 624 C C . SER A 1 87 ? 8.750 -11.324 -7.561 1.00 85.50 87 SER A C 1
ATOM 626 O O . SER A 1 87 ? 8.860 -10.557 -8.517 1.00 85.50 87 SER A O 1
ATOM 628 N N . LEU A 1 88 ? 9.451 -12.447 -7.417 1.00 73.31 88 LEU A N 1
ATOM 629 C CA . LEU A 1 88 ? 10.560 -12.859 -8.277 1.00 73.31 88 LEU A CA 1
ATOM 630 C C . LEU A 1 88 ? 10.114 -13.157 -9.719 1.00 73.31 88 LEU A C 1
ATOM 632 O O . LEU A 1 88 ? 10.874 -12.905 -10.647 1.00 73.31 88 LEU A O 1
ATOM 636 N N . ASP A 1 89 ? 8.872 -13.616 -9.915 1.00 73.44 89 ASP A N 1
ATOM 637 C CA . ASP A 1 89 ? 8.393 -14.085 -11.226 1.00 73.44 89 ASP A CA 1
ATOM 638 C C . ASP A 1 89 ? 7.476 -13.096 -11.961 1.00 73.44 89 ASP A C 1
ATOM 640 O O . ASP A 1 89 ? 7.353 -13.140 -13.182 1.00 73.44 89 ASP A O 1
ATOM 644 N N . SER A 1 90 ? 6.782 -12.223 -11.228 1.00 79.19 90 SER A N 1
ATOM 645 C CA . SER A 1 90 ? 5.723 -11.354 -11.780 1.00 79.19 90 SER A CA 1
ATOM 646 C C . SER A 1 90 ? 6.023 -9.858 -11.645 1.00 79.19 90 SER A C 1
ATOM 648 O O . SER A 1 90 ? 5.240 -9.026 -12.103 1.00 79.19 90 SER A O 1
ATOM 650 N N . GLY A 1 91 ? 7.155 -9.507 -11.030 1.00 87.56 91 GLY A N 1
ATOM 651 C CA . GLY A 1 91 ? 7.423 -8.148 -10.579 1.00 87.56 91 GLY A CA 1
ATOM 652 C C . GLY A 1 91 ? 6.594 -7.781 -9.347 1.00 87.56 91 GLY A C 1
ATOM 653 O O . GLY A 1 91 ? 5.914 -8.610 -8.744 1.00 87.56 91 GLY A O 1
ATOM 654 N N . ALA A 1 92 ? 6.685 -6.521 -8.946 1.00 91.88 92 ALA A N 1
ATOM 655 C CA . ALA A 1 92 ? 5.975 -6.000 -7.794 1.00 91.88 92 ALA A CA 1
ATOM 656 C C . ALA A 1 92 ? 4.475 -5.793 -8.044 1.00 91.88 92 ALA A C 1
ATOM 658 O O . ALA A 1 92 ? 4.055 -5.418 -9.139 1.00 91.88 92 ALA A O 1
ATOM 659 N N . TYR A 1 93 ? 3.668 -5.950 -7.000 1.00 92.69 93 TYR A N 1
ATOM 660 C CA . TYR A 1 93 ? 2.234 -5.665 -7.031 1.00 92.69 93 TYR A CA 1
ATOM 661 C C . TYR A 1 93 ? 1.752 -5.054 -5.714 1.00 92.69 93 TYR A C 1
ATOM 663 O O . TYR A 1 93 ? 2.414 -5.152 -4.685 1.00 92.69 93 TYR A O 1
ATOM 671 N N . CYS A 1 94 ? 0.586 -4.408 -5.756 1.00 91.88 94 CYS A N 1
ATOM 672 C CA . CYS A 1 94 ? -0.044 -3.829 -4.575 1.00 91.88 94 CYS A CA 1
ATOM 673 C C . CYS A 1 94 ? -0.943 -4.864 -3.871 1.00 91.88 94 CYS A C 1
ATOM 675 O O . CYS A 1 94 ? -1.686 -5.593 -4.527 1.00 91.88 94 CYS A O 1
ATOM 677 N N . SER A 1 95 ? -0.891 -4.910 -2.543 1.00 89.12 95 SER A N 1
ATOM 678 C CA . SER A 1 95 ? -1.563 -5.875 -1.676 1.00 89.12 95 SER A CA 1
ATOM 679 C C . SER A 1 95 ? -2.166 -5.196 -0.446 1.00 89.12 95 SER A C 1
ATOM 681 O O . SER A 1 95 ? -1.722 -4.134 -0.007 1.00 89.12 95 SER A O 1
ATOM 683 N N . GLY A 1 96 ? -3.180 -5.833 0.141 1.00 81.75 96 GLY A N 1
ATOM 684 C CA . GLY A 1 96 ? -3.754 -5.434 1.429 1.00 81.75 96 GLY A CA 1
ATOM 685 C C . GLY A 1 96 ? -2.850 -5.741 2.626 1.00 81.75 96 GLY A C 1
ATOM 686 O O . GLY A 1 96 ? -3.149 -5.321 3.739 1.00 81.75 96 GLY A O 1
ATOM 687 N N . GLN A 1 97 ? -1.764 -6.484 2.415 1.00 83.00 97 GLN A N 1
ATOM 688 C CA . GLN A 1 97 ? -0.856 -6.958 3.457 1.00 83.00 97 GLN A CA 1
ATOM 689 C C . GLN A 1 97 ? 0.591 -6.584 3.111 1.00 83.00 97 GLN A C 1
ATOM 691 O O . GLN A 1 97 ? 0.929 -6.532 1.925 1.00 83.00 97 GLN A O 1
ATOM 696 N N . PRO A 1 98 ? 1.440 -6.327 4.117 1.00 83.19 98 PRO A N 1
ATOM 697 C CA . PRO A 1 98 ? 2.828 -5.960 3.916 1.00 83.19 98 PRO A CA 1
ATOM 698 C C . PRO A 1 98 ? 3.604 -7.156 3.377 1.00 83.19 98 PRO A C 1
ATOM 700 O O . PRO A 1 98 ? 3.247 -8.314 3.600 1.00 83.19 98 PRO A O 1
ATOM 703 N N . ASP A 1 99 ? 4.682 -6.856 2.666 1.00 84.12 99 ASP A N 1
ATOM 704 C CA . ASP A 1 99 ? 5.581 -7.866 2.129 1.00 84.12 99 ASP A CA 1
ATOM 705 C C . ASP A 1 99 ? 6.186 -8.703 3.284 1.00 84.12 99 ASP A C 1
ATOM 707 O O . ASP A 1 99 ? 6.839 -8.137 4.172 1.00 84.12 99 ASP A O 1
ATOM 711 N N . PRO A 1 100 ? 5.958 -10.032 3.322 1.00 79.81 100 PRO A N 1
ATOM 712 C CA . PRO A 1 100 ? 6.459 -10.891 4.393 1.00 79.81 100 PRO A CA 1
ATOM 713 C C . PRO A 1 100 ? 7.988 -10.983 4.408 1.00 79.81 100 PRO A C 1
ATOM 715 O O . PRO A 1 100 ? 8.564 -11.264 5.456 1.00 79.81 100 PRO A O 1
ATOM 718 N N . GLU A 1 101 ? 8.649 -10.727 3.277 1.00 79.38 101 GLU A N 1
ATOM 719 C CA . GLU A 1 101 ? 10.106 -10.760 3.157 1.00 79.38 101 GLU A CA 1
ATOM 720 C C . GLU A 1 101 ? 10.739 -9.419 3.565 1.00 79.38 101 GLU A C 1
ATOM 722 O O . GLU A 1 101 ? 11.916 -9.370 3.927 1.00 79.38 101 GLU A O 1
ATOM 727 N N . ARG A 1 102 ? 9.963 -8.324 3.590 1.00 76.19 102 ARG A N 1
ATOM 728 C CA . ARG A 1 102 ? 10.425 -7.003 4.046 1.00 76.19 102 ARG A CA 1
ATOM 729 C C . ARG A 1 102 ? 9.890 -6.670 5.435 1.00 76.19 102 ARG A C 1
ATOM 731 O O . ARG A 1 102 ? 8.942 -5.900 5.581 1.00 76.19 102 ARG A O 1
ATOM 738 N N . GLN A 1 103 ? 10.587 -7.141 6.471 1.00 73.81 103 GLN A N 1
ATOM 739 C CA . GLN A 1 103 ? 10.252 -6.863 7.879 1.00 73.81 103 GLN A CA 1
ATOM 740 C C . GLN A 1 103 ? 10.074 -5.361 8.177 1.00 73.81 103 GLN A C 1
ATOM 742 O O . GLN A 1 103 ? 9.171 -4.960 8.906 1.00 73.81 103 GLN A O 1
ATOM 747 N N . GLN A 1 104 ? 10.867 -4.503 7.531 1.00 75.44 104 GLN A N 1
ATOM 748 C CA . GLN A 1 104 ? 10.760 -3.042 7.643 1.00 75.44 104 GLN A CA 1
ATOM 749 C C . GLN A 1 104 ? 9.396 -2.467 7.213 1.00 75.44 104 GLN A C 1
ATOM 751 O O . GLN A 1 104 ? 9.036 -1.368 7.628 1.00 75.44 104 GLN A O 1
ATOM 756 N N . CYS A 1 105 ? 8.644 -3.197 6.386 1.00 76.69 105 CYS A N 1
ATOM 757 C CA . CYS A 1 105 ? 7.298 -2.834 5.952 1.00 76.69 105 CYS A CA 1
ATOM 758 C C . CYS A 1 105 ? 6.215 -3.312 6.932 1.00 76.69 105 CYS A C 1
ATOM 760 O O . CYS A 1 105 ? 5.057 -2.923 6.787 1.00 76.69 105 CYS A O 1
ATOM 762 N N . GLN A 1 106 ? 6.580 -4.120 7.933 1.00 70.88 106 GLN A N 1
ATOM 763 C CA . GLN A 1 106 ? 5.670 -4.618 8.965 1.00 70.88 106 GLN A CA 1
ATOM 764 C C . GLN A 1 106 ? 5.630 -3.718 10.204 1.00 70.88 106 GLN A C 1
ATOM 766 O O . GLN A 1 106 ? 4.591 -3.614 10.854 1.00 70.88 106 GLN A O 1
ATOM 771 N N . ASP A 1 107 ? 6.732 -3.034 10.525 1.00 63.34 107 ASP A N 1
ATOM 772 C CA . ASP A 1 107 ? 6.880 -2.416 11.847 1.00 63.34 107 ASP A CA 1
ATOM 773 C C . ASP A 1 107 ? 6.285 -1.006 11.982 1.00 63.34 107 ASP A C 1
ATOM 775 O O . ASP A 1 107 ? 6.133 -0.513 13.103 1.00 63.34 107 ASP A O 1
ATOM 779 N N . LYS A 1 108 ? 5.917 -0.324 10.887 1.00 64.31 108 LYS A N 1
ATOM 780 C CA . LYS A 1 108 ? 5.317 1.022 10.953 1.00 64.31 108 LYS A CA 1
ATOM 781 C C . LYS A 1 108 ? 4.332 1.262 9.816 1.00 64.31 108 LYS A C 1
ATOM 783 O O . LYS A 1 108 ? 4.727 1.526 8.685 1.00 64.31 108 LYS A O 1
ATOM 788 N N . PHE A 1 109 ? 3.043 1.252 10.145 1.00 75.25 109 PHE A N 1
ATOM 789 C CA . PHE A 1 109 ? 2.018 1.799 9.264 1.00 75.25 109 PHE A CA 1
ATOM 790 C C . PHE A 1 109 ? 2.313 3.288 8.994 1.00 75.25 109 PHE A C 1
ATOM 792 O O . PHE A 1 109 ? 2.456 4.078 9.930 1.00 75.25 109 PHE A O 1
ATOM 799 N N . GLN A 1 110 ? 2.418 3.657 7.718 1.00 77.81 110 GLN A N 1
ATOM 800 C CA . GLN A 1 110 ? 2.679 5.019 7.248 1.00 77.81 110 GLN A CA 1
ATOM 801 C C . GLN A 1 110 ? 1.528 5.456 6.342 1.00 77.81 110 GLN A C 1
ATOM 803 O O . GLN A 1 110 ? 1.121 4.717 5.446 1.00 77.81 110 GLN A O 1
ATOM 808 N N . CYS A 1 111 ? 1.024 6.669 6.552 1.00 80.75 111 CYS A N 1
ATOM 809 C CA . CYS A 1 111 ? -0.040 7.229 5.729 1.00 80.75 111 CYS A CA 1
ATOM 810 C C . CYS A 1 111 ? 0.479 7.610 4.340 1.00 80.75 111 CYS A C 1
ATOM 812 O O . CYS A 1 111 ? 1.379 8.437 4.209 1.00 80.75 111 CYS A O 1
ATOM 814 N N . THR A 1 112 ? -0.123 7.050 3.295 1.00 77.56 112 THR A N 1
ATOM 815 C CA . THR A 1 112 ? 0.179 7.395 1.894 1.00 77.56 112 THR A CA 1
ATOM 816 C C . THR A 1 112 ? -0.674 8.547 1.375 1.00 77.56 112 THR A C 1
ATOM 818 O O . THR A 1 112 ? -0.278 9.250 0.445 1.00 77.56 112 THR A O 1
ATOM 821 N N . SER A 1 113 ? -1.855 8.719 1.963 1.00 79.06 113 SER A N 1
ATOM 822 C CA . SER A 1 113 ? -2.813 9.784 1.697 1.00 79.06 113 SER A CA 1
ATOM 823 C C . SER A 1 113 ? -3.704 9.984 2.921 1.00 79.06 113 SER A C 1
ATOM 825 O O . SER A 1 113 ? -3.728 9.153 3.827 1.00 79.06 113 SER A O 1
ATOM 827 N N . GLU A 1 114 ? -4.452 11.081 2.946 1.00 85.19 114 GLU A N 1
ATOM 828 C CA . GLU A 1 114 ? -5.543 11.260 3.905 1.00 85.19 114 GLU A CA 1
ATOM 829 C C . GLU A 1 114 ? -6.625 10.187 3.681 1.00 85.19 114 GLU A C 1
ATOM 831 O O . GLU A 1 114 ? -6.914 9.827 2.533 1.00 85.19 114 GLU A O 1
ATOM 836 N N . GLY A 1 115 ? -7.213 9.669 4.764 1.00 86.31 115 GLY A N 1
ATOM 837 C CA . GLY A 1 115 ? -8.291 8.676 4.700 1.00 86.31 115 GLY A CA 1
ATOM 838 C C . GLY A 1 115 ? -8.132 7.509 5.672 1.00 86.31 115 GLY A C 1
ATOM 839 O O . GLY A 1 115 ? -7.346 7.564 6.617 1.00 86.31 115 GLY A O 1
ATOM 840 N N . TYR A 1 116 ? -8.914 6.453 5.448 1.00 85.94 116 TYR A N 1
ATOM 841 C CA . TYR A 1 116 ? -8.892 5.245 6.273 1.00 85.94 116 TYR A CA 1
ATOM 842 C C . TYR A 1 116 ? -8.110 4.119 5.601 1.00 85.94 116 TYR A C 1
ATOM 844 O O . TYR A 1 116 ? -8.199 3.941 4.388 1.00 85.94 116 TYR A O 1
ATOM 852 N N . PHE A 1 117 ? -7.406 3.326 6.404 1.00 85.06 117 PHE A N 1
ATOM 853 C CA . PHE A 1 117 ? -6.582 2.214 5.940 1.00 85.06 117 PHE A CA 1
ATOM 854 C C . PHE A 1 117 ? -6.698 1.019 6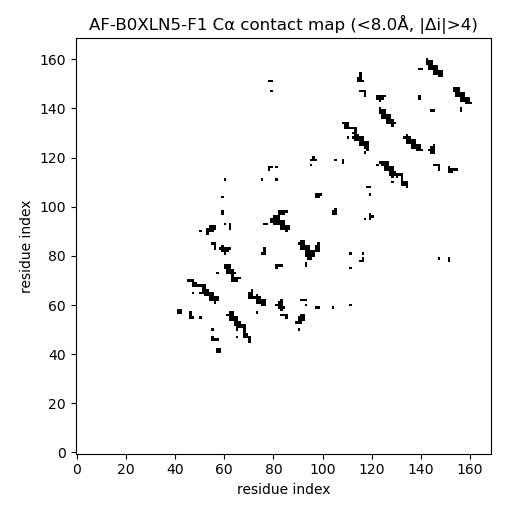.889 1.00 85.06 117 PHE A C 1
ATOM 856 O O . PHE A 1 117 ? -6.742 1.224 8.101 1.00 85.06 117 PHE A O 1
ATOM 863 N N . PRO A 1 118 ? -6.743 -0.222 6.385 1.00 83.19 118 PRO A N 1
ATOM 864 C CA . PRO A 1 118 ? -6.775 -1.410 7.230 1.00 83.19 118 PRO A CA 1
ATOM 865 C C . PRO A 1 118 ? -5.451 -1.576 7.980 1.00 83.19 118 PRO A C 1
ATOM 867 O O . PRO A 1 118 ? -4.392 -1.205 7.468 1.00 83.19 118 PRO A O 1
ATOM 870 N N . ASP A 1 119 ? -5.499 -2.145 9.185 1.00 82.88 119 ASP A N 1
ATOM 871 C CA . ASP A 1 119 ? -4.278 -2.613 9.831 1.00 82.88 119 ASP A CA 1
ATOM 872 C C . ASP A 1 119 ? -3.751 -3.859 9.089 1.00 82.88 119 ASP A C 1
ATOM 874 O O . ASP A 1 119 ? -4.520 -4.773 8.776 1.00 82.88 119 ASP A O 1
ATOM 878 N N . PRO A 1 120 ? -2.448 -3.890 8.771 1.00 71.31 120 PRO A N 1
ATOM 879 C CA . PRO A 1 120 ? -1.833 -4.964 8.003 1.00 71.31 120 PRO A CA 1
ATOM 880 C C . PRO A 1 120 ? -1.786 -6.308 8.724 1.00 71.31 120 PRO A C 1
ATOM 882 O O . PRO A 1 120 ? -1.689 -7.332 8.066 1.00 71.31 120 PRO A O 1
ATOM 885 N N . ASN A 1 121 ? -1.787 -6.314 10.051 1.00 77.25 121 ASN A N 1
ATOM 886 C CA . ASN A 1 121 ? -1.575 -7.514 10.850 1.00 77.25 121 ASN A CA 1
ATOM 887 C C . ASN A 1 121 ? -2.879 -8.023 11.466 1.00 77.25 121 ASN A C 1
ATOM 889 O O . ASN A 1 121 ? -2.963 -9.188 11.855 1.00 77.25 121 ASN A O 1
ATOM 893 N N . ASP A 1 122 ? -3.888 -7.158 11.581 1.00 80.56 122 ASP A N 1
ATOM 894 C CA . ASP A 1 122 ? -5.137 -7.493 12.247 1.00 80.56 122 ASP A CA 1
ATOM 895 C C . ASP A 1 122 ? -6.337 -6.724 11.671 1.00 80.56 122 ASP A C 1
ATOM 897 O O . ASP A 1 122 ? -6.517 -5.534 11.917 1.00 80.56 122 ASP A O 1
ATOM 901 N N . CYS A 1 123 ? -7.228 -7.442 10.978 1.00 83.25 123 CYS A N 1
ATOM 902 C CA . CYS A 1 123 ? -8.453 -6.902 10.376 1.00 83.25 123 CYS A CA 1
ATOM 903 C C . CYS A 1 123 ? -9.431 -6.257 11.378 1.00 83.25 123 CYS A C 1
ATOM 905 O O . CYS A 1 123 ? -10.419 -5.643 10.968 1.00 83.25 123 CYS A O 1
ATOM 907 N N . HIS A 1 124 ? -9.225 -6.440 12.682 1.00 85.94 124 HIS A N 1
ATOM 908 C CA . HIS A 1 124 ? -9.973 -5.759 13.731 1.00 85.94 124 HIS A CA 1
ATOM 909 C C . HIS A 1 124 ? -9.573 -4.289 13.882 1.00 85.94 124 HIS A C 1
ATOM 911 O O . HIS A 1 124 ? -10.386 -3.472 14.318 1.00 85.94 124 HIS A O 1
ATOM 917 N N . TYR A 1 125 ? -8.339 -3.952 13.511 1.00 85.25 125 TYR A N 1
ATOM 918 C CA . TYR A 1 125 ? -7.793 -2.612 13.618 1.00 85.25 125 TYR A CA 1
ATOM 919 C C . TYR A 1 125 ? -7.751 -1.901 12.264 1.00 85.25 125 TYR A C 1
ATOM 921 O O . TYR A 1 125 ? -7.718 -2.502 11.190 1.00 85.25 125 TYR A O 1
ATOM 929 N N . TYR A 1 126 ? -7.740 -0.576 12.327 1.00 86.75 126 TYR A N 1
ATOM 930 C CA . TYR A 1 126 ? -7.575 0.299 11.177 1.00 86.75 126 TYR A CA 1
ATOM 931 C C . TYR A 1 126 ? -6.878 1.595 11.585 1.00 86.75 126 TYR A C 1
ATOM 933 O O . TYR A 1 126 ? -6.809 1.951 12.762 1.00 86.75 126 TYR A O 1
ATOM 941 N N . TYR A 1 127 ? -6.369 2.321 10.600 1.00 87.94 127 TYR A N 1
ATOM 942 C CA . TYR A 1 127 ? -5.708 3.602 10.762 1.00 87.94 127 TYR A CA 1
ATOM 943 C C . TYR A 1 127 ? -6.512 4.711 10.083 1.00 87.94 127 TYR A C 1
ATOM 945 O O . TYR A 1 127 ? -6.970 4.557 8.952 1.00 87.94 127 TYR A O 1
ATOM 953 N N . LEU A 1 128 ? -6.669 5.842 10.768 1.00 87.12 128 LEU A N 1
ATOM 954 C CA . LEU A 1 128 ? -7.099 7.106 10.175 1.00 87.12 128 LEU A CA 1
ATOM 955 C C . LEU A 1 128 ? -5.870 7.987 9.972 1.00 87.12 128 LEU A C 1
ATOM 957 O O . LEU A 1 128 ? -5.137 8.271 10.922 1.00 87.12 128 LEU A O 1
ATOM 961 N N . CYS A 1 129 ? -5.683 8.422 8.738 1.00 88.81 129 CYS A N 1
ATOM 962 C CA . CYS A 1 129 ? -4.646 9.344 8.325 1.00 88.81 129 CYS A CA 1
ATOM 963 C C . CYS A 1 129 ? -5.228 10.741 8.170 1.00 88.81 129 CYS A C 1
ATOM 965 O O . CYS A 1 129 ? -6.166 10.933 7.393 1.00 88.81 129 CYS A O 1
ATOM 967 N N . ASP A 1 130 ? -4.666 11.703 8.899 1.00 87.44 130 ASP A N 1
ATOM 968 C CA . ASP A 1 130 ? -5.019 13.113 8.751 1.00 87.44 130 ASP A CA 1
ATOM 969 C C . ASP A 1 130 ? -4.344 13.756 7.523 1.00 87.44 130 ASP A C 1
ATOM 971 O O . ASP A 1 130 ? -3.530 13.144 6.824 1.00 87.44 130 ASP A O 1
ATOM 975 N N . SER A 1 131 ? -4.664 15.026 7.267 1.00 87.06 131 SER A N 1
ATOM 976 C CA . SER A 1 131 ? -4.066 15.814 6.181 1.00 87.06 131 SER A CA 1
ATOM 977 C C . SER A 1 131 ? -2.561 16.066 6.352 1.00 87.06 131 SER A C 1
ATOM 979 O O . SER A 1 131 ? -1.890 16.472 5.405 1.00 87.06 131 SER A O 1
ATOM 981 N N . SER A 1 132 ? -2.014 15.814 7.545 1.00 85.50 132 SER A N 1
ATOM 982 C CA . SER A 1 132 ? -0.580 15.861 7.846 1.00 85.50 132 SER A CA 1
ATOM 983 C C . SER A 1 132 ? 0.089 14.483 7.736 1.00 85.50 132 SER A C 1
ATOM 985 O O . SER A 1 132 ? 1.246 14.342 8.131 1.00 85.50 132 SER A O 1
ATOM 987 N N . LEU A 1 133 ? -0.612 13.476 7.192 1.00 79.94 133 LEU A N 1
ATOM 988 C CA . LEU A 1 133 ? -0.157 12.088 7.047 1.00 79.94 133 LEU A CA 1
ATOM 989 C C . LEU A 1 133 ? 0.229 11.431 8.379 1.00 79.94 133 LEU A C 1
ATOM 991 O O . LEU A 1 133 ? 1.091 10.552 8.432 1.00 79.94 133 LEU A O 1
ATOM 995 N N . LYS A 1 134 ? -0.420 11.837 9.472 1.00 80.81 134 LYS A N 1
ATOM 996 C CA . LYS A 1 134 ? -0.210 11.232 10.782 1.00 80.81 134 LYS A CA 1
ATOM 997 C C . LYS A 1 134 ? -1.201 10.083 11.005 1.00 80.81 134 LYS A C 1
ATOM 999 O O . LYS A 1 134 ? -2.411 10.320 10.988 1.00 80.81 134 LYS A O 1
ATOM 1004 N N . PRO A 1 135 ? -0.721 8.853 11.265 1.00 84.62 135 PRO A N 1
ATOM 1005 C CA . PRO A 1 135 ? -1.595 7.715 11.503 1.00 84.62 135 PRO A CA 1
ATOM 1006 C C . PRO A 1 135 ? -2.128 7.705 12.937 1.00 84.62 135 PRO A C 1
ATOM 1008 O O . PRO A 1 135 ? -1.377 7.868 13.900 1.00 84.62 135 PRO A O 1
ATOM 1011 N N . SER A 1 136 ? -3.425 7.444 13.079 1.00 87.75 136 SER A N 1
ATOM 1012 C CA . SER A 1 136 ? -4.087 7.158 14.355 1.00 87.75 136 SER A CA 1
ATOM 1013 C C . SER A 1 136 ? -4.760 5.791 14.277 1.00 87.75 136 SER A C 1
ATOM 1015 O O . SER A 1 136 ? -5.568 5.570 13.381 1.00 87.75 136 SER A O 1
ATOM 1017 N N . LYS A 1 137 ? -4.410 4.870 15.183 1.00 88.25 137 LYS A N 1
ATOM 1018 C CA . LYS A 1 137 ? -4.929 3.493 15.207 1.00 88.25 137 LYS A CA 1
ATOM 1019 C C . LYS A 1 137 ? -6.246 3.414 15.981 1.00 88.25 137 LYS A C 1
ATOM 1021 O O . LYS A 1 137 ? -6.354 3.994 17.060 1.00 88.25 137 LYS A O 1
ATOM 1026 N N . TYR A 1 138 ? -7.200 2.660 15.450 1.00 89.12 138 TYR A N 1
ATOM 1027 C CA . TYR A 1 138 ? -8.521 2.410 16.021 1.00 89.12 138 TYR A CA 1
ATOM 1028 C C . TYR A 1 138 ? -8.879 0.928 15.900 1.00 89.12 138 TYR A C 1
ATOM 1030 O O . TYR A 1 138 ? -8.408 0.253 14.987 1.00 89.12 138 TYR A O 1
ATOM 1038 N N . ASP A 1 139 ? -9.719 0.436 16.804 1.00 90.38 139 ASP A N 1
ATOM 1039 C CA . ASP A 1 139 ? -10.308 -0.900 16.777 1.00 90.38 139 ASP A CA 1
ATOM 1040 C C . ASP A 1 139 ? -11.804 -0.856 16.454 1.00 90.38 139 ASP A C 1
ATOM 1042 O O . ASP A 1 139 ? -12.532 0.076 16.806 1.00 90.38 139 ASP A O 1
ATOM 1046 N N . CYS A 1 140 ? -12.271 -1.890 15.764 1.00 88.19 140 CYS A N 1
ATOM 1047 C CA . CYS A 1 140 ? -13.687 -2.198 15.684 1.00 88.19 140 CYS A CA 1
ATOM 1048 C C . CYS A 1 140 ? -14.182 -2.790 17.013 1.00 88.19 140 CYS A C 1
ATOM 1050 O O . CYS A 1 140 ? -13.416 -3.239 17.850 1.00 88.19 140 CYS A O 1
ATOM 1052 N N . MET A 1 141 ? -15.495 -2.844 17.224 1.00 87.44 141 MET A N 1
ATOM 1053 C CA . MET A 1 141 ? -16.038 -3.528 18.403 1.00 87.44 141 MET A CA 1
ATOM 1054 C C . MET A 1 141 ? -15.837 -5.057 18.279 1.00 87.44 141 MET A C 1
ATOM 1056 O O . MET A 1 141 ? -15.816 -5.568 17.154 1.00 87.44 141 MET A O 1
ATOM 1060 N N . PRO A 1 142 ? -15.715 -5.828 19.379 1.00 88.19 142 PRO A N 1
ATOM 1061 C CA . PRO A 1 142 ? -15.539 -7.279 19.298 1.00 88.19 142 PRO A CA 1
ATOM 1062 C C . PRO A 1 142 ? -16.606 -7.962 18.431 1.00 88.19 142 PRO A C 1
ATOM 1064 O O . PRO A 1 142 ? -17.799 -7.683 18.557 1.00 88.19 142 PRO A O 1
ATOM 1067 N N . GLY A 1 143 ? -16.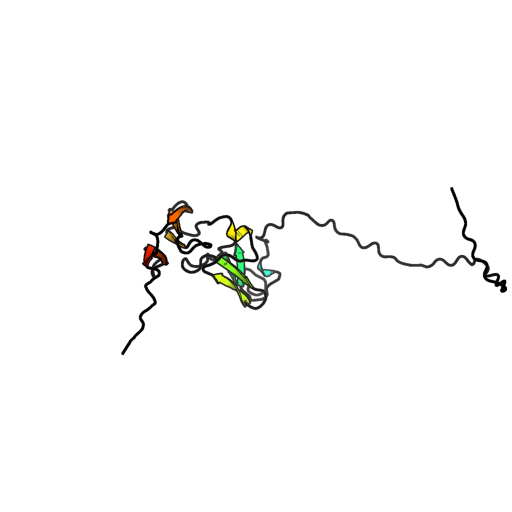173 -8.859 17.540 1.00 85.31 143 GLY A N 1
ATOM 1068 C CA . GLY A 1 143 ? -17.048 -9.506 16.553 1.00 85.31 143 GLY A CA 1
ATOM 1069 C C . GLY A 1 143 ? -17.255 -8.707 15.261 1.00 85.31 143 GLY A C 1
ATOM 1070 O O . GLY A 1 143 ? -18.041 -9.129 14.414 1.00 85.31 143 GLY A O 1
ATOM 1071 N N . TYR A 1 144 ? -16.544 -7.590 15.086 1.00 86.31 144 TYR A N 1
ATOM 1072 C CA . TYR A 1 144 ? -16.520 -6.814 13.852 1.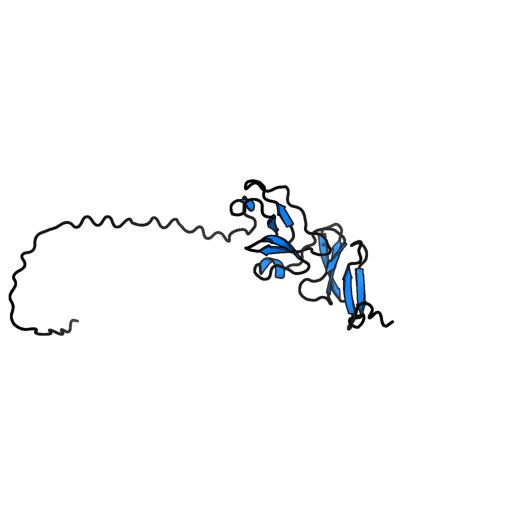00 86.31 144 TYR A CA 1
ATOM 1073 C C . TYR A 1 144 ? -15.097 -6.675 13.296 1.00 86.31 144 TYR A C 1
ATOM 1075 O O . TYR A 1 144 ? -14.120 -6.633 14.046 1.00 86.31 144 TYR A O 1
ATOM 1083 N N . VAL A 1 145 ? -15.009 -6.577 11.972 1.00 87.06 145 VAL A N 1
ATOM 1084 C CA . VAL A 1 145 ? -13.790 -6.345 11.188 1.00 87.06 145 VAL A CA 1
ATOM 1085 C C . VAL A 1 145 ? -13.951 -5.106 10.325 1.00 87.06 145 VAL A C 1
ATOM 1087 O O . VAL A 1 145 ? -15.059 -4.753 9.918 1.00 87.06 145 VAL A O 1
ATOM 1090 N N . PHE A 1 146 ? -12.845 -4.434 10.056 1.00 86.06 146 PHE A N 1
ATOM 1091 C CA . PHE A 1 146 ? -12.816 -3.233 9.247 1.00 86.06 146 PHE A CA 1
ATOM 1092 C C . PHE A 1 146 ? -12.996 -3.548 7.751 1.00 86.06 146 PHE A C 1
ATOM 1094 O O . PHE A 1 146 ? -12.385 -4.473 7.222 1.00 86.06 146 PHE A O 1
ATOM 1101 N N . ASP A 1 147 ? -13.835 -2.763 7.069 1.00 83.25 147 ASP A N 1
ATOM 1102 C CA . ASP A 1 147 ? -14.110 -2.855 5.631 1.00 83.25 147 ASP A CA 1
ATOM 1103 C C . ASP A 1 147 ? -13.993 -1.471 4.983 1.00 83.25 147 ASP A C 1
ATOM 1105 O O . ASP A 1 147 ? -14.687 -0.520 5.372 1.00 83.25 147 ASP A O 1
ATOM 1109 N N . LEU A 1 148 ? -13.137 -1.368 3.963 1.00 76.62 148 LEU A N 1
ATOM 1110 C CA . LEU A 1 148 ? -13.050 -0.187 3.112 1.00 76.62 148 LEU A CA 1
ATOM 1111 C C . LEU A 1 148 ? -14.163 -0.227 2.073 1.00 76.62 148 LEU A C 1
ATOM 1113 O O . LEU A 1 148 ? -14.205 -1.091 1.199 1.00 76.62 148 LEU A O 1
ATOM 1117 N N . LYS A 1 149 ? -15.068 0.749 2.137 1.00 73.88 149 LYS A N 1
ATOM 1118 C CA . LYS A 1 149 ? -16.065 0.928 1.084 1.00 73.88 149 LYS A CA 1
ATOM 1119 C C . LYS A 1 149 ? -15.411 1.547 -0.153 1.00 73.88 149 LYS A C 1
ATOM 1121 O O . LYS A 1 149 ? -14.407 2.240 -0.041 1.00 73.88 149 LYS A O 1
ATOM 1126 N N . THR A 1 150 ? -16.033 1.349 -1.316 1.00 57.94 150 THR A N 1
ATOM 1127 C CA . THR A 1 150 ? -15.546 1.695 -2.670 1.00 57.94 150 THR A CA 1
ATOM 1128 C C . THR A 1 150 ? -14.985 3.108 -2.854 1.00 57.94 150 THR A C 1
ATOM 1130 O O . THR A 1 150 ? -14.239 3.334 -3.800 1.00 57.94 150 THR A O 1
ATOM 1133 N N . ASN A 1 151 ? -15.282 4.037 -1.945 1.00 55.06 151 ASN A N 1
ATOM 1134 C CA . ASN A 1 151 ? -14.594 5.314 -1.848 1.00 55.06 151 ASN A CA 1
ATOM 1135 C C . ASN A 1 151 ? -13.967 5.393 -0.449 1.00 55.06 151 ASN A C 1
ATOM 1137 O O . ASN A 1 151 ? -14.703 5.455 0.539 1.00 55.06 151 ASN A O 1
ATOM 1141 N N . ALA A 1 152 ? -12.634 5.438 -0.368 1.00 56.75 152 ALA A N 1
ATOM 1142 C CA . ALA A 1 152 ? -11.808 5.450 0.854 1.00 56.75 152 ALA A CA 1
ATOM 1143 C C . ALA A 1 152 ? -12.109 6.578 1.881 1.00 56.75 152 ALA A C 1
ATOM 1145 O O . ALA A 1 152 ? -11.412 6.727 2.881 1.00 56.75 152 ALA A O 1
ATOM 1146 N N . ALA A 1 153 ? -13.165 7.364 1.656 1.00 59.59 153 ALA A N 1
ATOM 1147 C CA . ALA A 1 153 ? -13.701 8.379 2.556 1.00 59.59 153 ALA A CA 1
ATOM 1148 C C . ALA A 1 153 ? -14.634 7.813 3.646 1.00 59.59 153 ALA A C 1
ATOM 1150 O O . ALA A 1 153 ? -14.985 8.539 4.573 1.00 59.59 153 ALA A O 1
ATOM 1151 N N . SER A 1 154 ? -15.067 6.548 3.552 1.00 65.19 154 SER A N 1
ATOM 1152 C CA . SER A 1 154 ? -15.924 5.927 4.572 1.00 65.19 154 SER A CA 1
ATOM 1153 C C . SER A 1 154 ? -15.361 4.601 5.078 1.00 65.19 154 SER A C 1
ATOM 1155 O O . SER A 1 154 ? -15.326 3.614 4.340 1.00 65.19 154 SER A O 1
ATOM 1157 N N . ALA A 1 155 ? -15.000 4.585 6.357 1.00 69.69 155 ALA A N 1
ATOM 1158 C CA . ALA A 1 155 ? -14.730 3.388 7.139 1.00 69.69 155 ALA A CA 1
ATOM 1159 C C . ALA A 1 155 ? -16.018 2.800 7.715 1.00 69.69 155 ALA A C 1
ATOM 1161 O O . ALA A 1 155 ? -16.893 3.535 8.181 1.00 69.69 155 ALA A O 1
ATOM 1162 N N . ARG A 1 156 ? -16.121 1.471 7.748 1.00 82.75 156 ARG A N 1
ATOM 1163 C CA . ARG A 1 156 ? -17.158 0.783 8.522 1.00 82.75 156 ARG A CA 1
ATOM 1164 C C . ARG A 1 156 ? -16.626 -0.512 9.109 1.00 82.75 156 ARG A C 1
ATOM 1166 O O . ARG A 1 156 ? -15.819 -1.198 8.496 1.00 82.75 156 ARG A O 1
ATOM 1173 N N . CYS A 1 157 ? -17.152 -0.857 10.272 1.00 86.19 157 CYS A N 1
ATOM 1174 C CA . CYS A 1 157 ? -16.946 -2.156 10.883 1.00 86.19 157 CYS A CA 1
ATOM 1175 C C . CYS A 1 157 ? -18.090 -3.083 10.449 1.00 86.19 157 CYS A C 1
ATOM 1177 O O . CYS A 1 157 ? -19.262 -2.781 10.690 1.00 86.19 157 CYS A O 1
ATOM 1179 N N . LEU A 1 158 ? -17.768 -4.190 9.785 1.00 85.06 158 LEU A N 1
ATOM 1180 C CA . LEU A 1 158 ? -18.712 -5.239 9.407 1.00 85.06 158 LEU A CA 1
ATOM 1181 C C . LEU A 1 158 ? -18.666 -6.386 10.418 1.00 85.06 158 LEU A C 1
ATOM 1183 O O . LEU A 1 158 ? -17.582 -6.748 10.868 1.00 85.06 158 LEU A O 1
ATOM 1187 N N . PRO A 1 159 ? -19.809 -6.988 10.779 1.00 83.81 159 PRO A N 1
ATOM 1188 C CA . PRO A 1 159 ? -19.811 -8.143 11.662 1.00 83.81 159 PRO A CA 1
ATOM 1189 C C . PRO A 1 159 ? -19.136 -9.332 10.965 1.00 83.81 159 PRO A C 1
ATOM 1191 O O . PRO A 1 159 ? -19.422 -9.621 9.803 1.00 83.81 159 PRO A O 1
ATOM 1194 N N . THR A 1 160 ? -18.289 -10.070 11.682 1.00 74.94 160 THR A N 1
ATOM 1195 C CA . THR A 1 160 ? -17.581 -11.258 11.160 1.00 74.94 160 THR A CA 1
ATOM 1196 C C . THR A 1 160 ? -18.523 -12.385 10.725 1.00 74.94 160 THR A C 1
ATOM 1198 O O . THR A 1 160 ? -18.128 -13.294 9.998 1.00 74.94 160 THR A O 1
ATOM 1201 N N . THR A 1 161 ? -19.789 -12.325 11.140 1.00 68.44 161 THR A N 1
ATOM 1202 C CA . THR A 1 161 ? -20.851 -13.269 10.773 1.00 68.44 161 THR A CA 1
ATOM 1203 C C . THR A 1 161 ? -21.541 -12.936 9.449 1.00 68.44 161 THR A C 1
ATOM 1205 O O . THR A 1 161 ? -22.310 -13.760 8.950 1.00 68.44 161 THR A O 1
ATOM 1208 N N . ALA A 1 162 ? -21.258 -11.781 8.836 1.00 56.97 162 ALA A N 1
ATOM 1209 C CA . ALA A 1 162 ? -21.765 -11.425 7.514 1.00 56.97 162 ALA A CA 1
ATOM 1210 C C . ALA A 1 162 ? -20.962 -12.139 6.415 1.00 56.97 162 ALA A C 1
ATOM 1212 O O . ALA A 1 162 ? -20.235 -11.525 5.639 1.00 56.97 162 ALA A O 1
ATOM 1213 N N . LYS A 1 163 ? -21.113 -13.465 6.321 1.00 48.69 163 LYS A N 1
ATOM 1214 C CA . LYS A 1 163 ? -20.822 -14.170 5.069 1.00 48.69 163 LYS A CA 1
ATOM 1215 C C . LYS A 1 163 ? -21.629 -13.491 3.960 1.00 48.69 163 LYS A C 1
ATOM 1217 O O . LYS A 1 163 ? -22.846 -13.342 4.086 1.00 48.69 163 LYS A O 1
ATOM 1222 N N . ALA A 1 164 ? -20.933 -13.080 2.900 1.00 50.53 164 ALA A N 1
ATOM 1223 C CA . ALA A 1 164 ? -21.527 -12.621 1.653 1.00 50.53 164 ALA A CA 1
ATOM 1224 C C . ALA A 1 164 ? -22.684 -13.549 1.261 1.00 50.53 164 ALA A C 1
ATOM 1226 O O . ALA A 1 164 ? -22.556 -14.770 1.365 1.00 50.53 164 ALA A O 1
ATOM 1227 N N . GLY A 1 165 ? -23.807 -12.938 0.878 1.00 45.66 165 GLY A N 1
ATOM 1228 C CA . GLY A 1 165 ? -25.091 -13.582 0.636 1.00 45.66 165 GLY A CA 1
ATOM 1229 C C . GLY A 1 165 ? -24.975 -14.982 0.046 1.00 45.66 165 GLY A C 1
ATOM 1230 O O . GLY A 1 165 ? -24.664 -15.161 -1.130 1.00 45.66 165 GLY A O 1
ATOM 1231 N N . LEU A 1 166 ? -25.295 -15.968 0.880 1.00 47.09 166 LEU A N 1
ATOM 1232 C CA . LEU A 1 166 ? -25.801 -17.241 0.414 1.00 47.09 166 LEU A CA 1
ATOM 1233 C C . LEU A 1 166 ? -27.134 -16.920 -0.272 1.00 47.09 166 LEU A C 1
ATOM 1235 O O . LEU A 1 166 ? -28.148 -16.703 0.389 1.00 47.09 166 LEU A O 1
ATOM 1239 N N . LEU A 1 167 ? -27.110 -16.813 -1.599 1.00 41.91 167 LEU A N 1
ATOM 1240 C CA . LEU A 1 167 ? -28.312 -16.869 -2.412 1.00 41.91 167 LEU A CA 1
ATOM 1241 C C . LEU A 1 167 ? -28.876 -18.287 -2.237 1.00 41.91 167 LEU A C 1
ATOM 1243 O O . LEU A 1 167 ? -28.468 -19.214 -2.929 1.00 41.91 167 LEU A O 1
ATOM 1247 N N . GLN A 1 168 ? -29.739 -18.477 -1.240 1.00 46.28 168 GLN A N 1
ATOM 1248 C CA . GLN A 1 168 ? -30.669 -19.598 -1.229 1.00 46.28 168 GLN A CA 1
ATOM 1249 C C . GLN A 1 168 ? -31.884 -19.16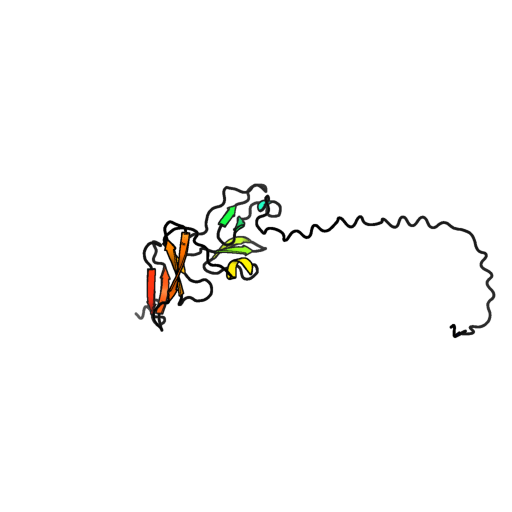9 -2.045 1.00 46.28 168 GLN A C 1
ATOM 1251 O O . GLN A 1 168 ? -32.716 -18.399 -1.565 1.00 46.28 168 GLN A O 1
ATOM 1256 N N . VAL A 1 169 ? -31.942 -19.647 -3.285 1.00 40.84 169 VAL A N 1
ATOM 1257 C CA . VAL A 1 169 ? -33.187 -19.838 -4.032 1.00 40.84 169 VAL A CA 1
ATOM 1258 C C . VAL A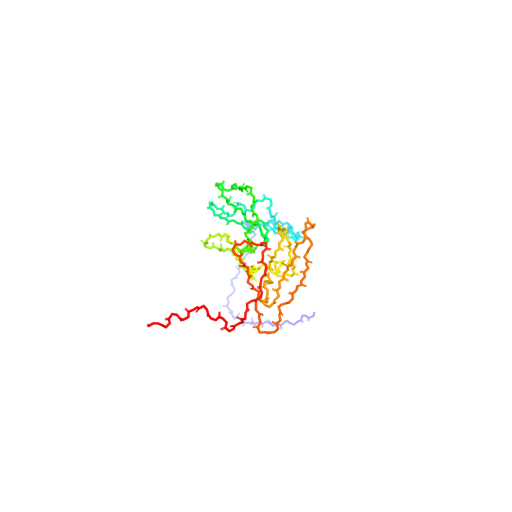 1 169 ? -33.204 -21.286 -4.486 1.00 40.84 169 VAL A C 1
ATOM 1260 O O . VAL A 1 169 ? -32.154 -21.732 -5.001 1.00 40.84 169 VAL A O 1
#

Radius of gyration: 30.88 Å; Cα contacts (8 Å, |Δi|>4): 272; chains: 1; bounding box: 101×66×43 Å